Protein AF-A0A966Q1X7-F1 (afdb_monomer_lite)

Radius of gyration: 21.86 Å; chains: 1; bounding box: 38×47×52 Å

Sequence (76 aa):
MKEKVLAYLIEETDYKGDVVWKIISFFEPDELLWLKDLKKQKHNLTITELVAGNIKYINGVKKYDSKRLVKSHIGL

Foldseek 3Di:
DDFDFQWKKKFWADPVRHTPDIDIGRDDPPPPPVVVVVPPDDTDMDIDGDTDDDDDDDDDPPPDPPVVVVVVPPDD

pLDDT: mean 72.9, std 13.87, range [40.34, 89.94]

Secondary structure (DSSP, 8-state):
----EEEEEEEEE-TTS-EEEEEEESS---HHHHTTTTTTS--EEEEEEEE--S-----------GGGTGGGSS--

Structure (mmCIF, N/CA/C/O backbone):
data_AF-A0A966Q1X7-F1
#
_entry.id   AF-A0A966Q1X7-F1
#
loop_
_atom_site.group_PDB
_atom_site.id
_atom_site.type_symbol
_atom_site.label_atom_id
_atom_site.label_alt_id
_atom_site.label_comp_id
_atom_site.label_asym_id
_atom_site.label_entity_id
_atom_site.label_seq_id
_atom_site.pdbx_PDB_ins_code
_atom_site.Cartn_x
_atom_site.Cartn_y
_atom_site.Cartn_z
_atom_site.occupancy
_atom_site.B_iso_or_equiv
_atom_site.auth_seq_id
_atom_site.auth_comp_id
_atom_site.auth_asym_id
_atom_site.auth_atom_id
_atom_site.pdbx_PDB_model_num
ATOM 1 N N . MET A 1 1 ? 16.170 -14.238 4.709 1.00 46.56 1 MET A N 1
ATOM 2 C CA . MET A 1 1 ? 16.373 -12.885 4.142 1.00 46.56 1 MET A CA 1
ATOM 3 C C . MET A 1 1 ? 15.090 -12.110 4.384 1.00 46.56 1 MET A C 1
ATOM 5 O O . MET A 1 1 ? 14.043 -12.681 4.125 1.00 46.56 1 MET A O 1
ATOM 9 N N . LYS A 1 2 ? 15.140 -10.894 4.946 1.00 56.31 2 LYS A N 1
ATOM 10 C CA . LYS A 1 2 ? 13.936 -10.053 5.055 1.00 56.31 2 LYS A CA 1
ATOM 11 C C . LYS A 1 2 ? 13.581 -9.557 3.657 1.00 56.31 2 LYS A C 1
ATOM 13 O O . LYS A 1 2 ? 14.429 -8.974 2.984 1.00 56.31 2 LYS A O 1
ATOM 18 N N . GLU A 1 3 ? 12.365 -9.842 3.228 1.00 69.12 3 GLU A N 1
ATOM 19 C CA . GLU A 1 3 ? 11.813 -9.333 1.983 1.00 69.12 3 GLU A CA 1
ATOM 20 C C . GLU A 1 3 ? 11.720 -7.803 2.046 1.00 69.12 3 GLU A C 1
ATOM 22 O O . GLU A 1 3 ? 11.312 -7.231 3.056 1.00 69.12 3 GLU A O 1
ATOM 27 N N . LYS A 1 4 ? 12.191 -7.124 0.995 1.00 79.06 4 LYS A N 1
ATOM 28 C CA . LYS A 1 4 ? 12.199 -5.661 0.944 1.00 79.06 4 LYS A CA 1
ATOM 29 C C . LYS A 1 4 ? 10.836 -5.177 0.455 1.00 79.06 4 LYS A C 1
ATOM 31 O O . LYS A 1 4 ? 10.503 -5.376 -0.715 1.00 79.06 4 LYS A O 1
ATOM 36 N N . VAL A 1 5 ? 10.093 -4.512 1.334 1.00 83.25 5 VAL A N 1
ATOM 37 C CA . VAL A 1 5 ? 8.871 -3.783 0.974 1.00 83.25 5 VAL A CA 1
ATOM 38 C C . VAL A 1 5 ? 9.254 -2.624 0.051 1.00 83.25 5 VAL A C 1
ATOM 40 O O . VAL A 1 5 ? 10.179 -1.863 0.344 1.00 83.25 5 VAL A O 1
ATOM 43 N N . LEU A 1 6 ? 8.598 -2.535 -1.106 1.00 86.88 6 LEU A N 1
ATOM 44 C CA . LEU A 1 6 ? 8.843 -1.482 -2.098 1.00 86.88 6 LEU A CA 1
ATOM 45 C C . LEU A 1 6 ? 7.769 -0.398 -2.078 1.00 86.88 6 LEU A C 1
ATOM 47 O O . LEU A 1 6 ? 8.043 0.736 -2.468 1.00 86.88 6 LEU A O 1
ATOM 51 N N . ALA A 1 7 ? 6.553 -0.763 -1.687 1.00 89.25 7 ALA A N 1
ATOM 52 C CA . ALA A 1 7 ? 5.407 0.123 -1.637 1.00 89.25 7 ALA A CA 1
ATOM 53 C C . ALA A 1 7 ? 4.314 -0.477 -0.744 1.00 89.25 7 ALA A C 1
ATOM 55 O O . ALA A 1 7 ? 4.402 -1.624 -0.314 1.00 89.25 7 ALA A O 1
ATOM 56 N N . TYR A 1 8 ? 3.265 0.298 -0.518 1.00 88.94 8 TYR A N 1
ATOM 57 C CA . TYR A 1 8 ? 2.086 -0.054 0.251 1.00 88.94 8 TYR A CA 1
ATOM 58 C C . TYR A 1 8 ? 0.868 0.201 -0.628 1.00 88.94 8 TYR A C 1
ATOM 60 O O . TYR A 1 8 ? 0.678 1.310 -1.132 1.00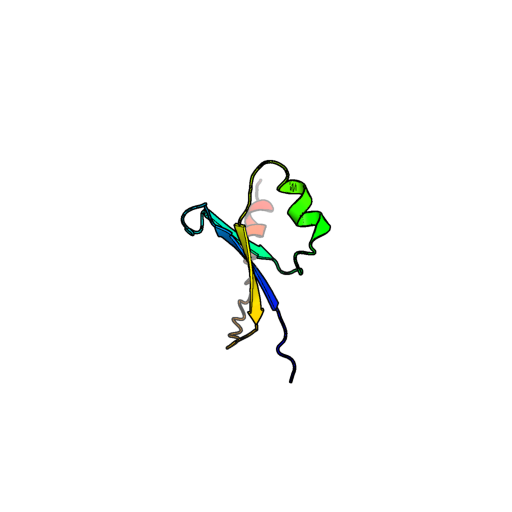 88.94 8 TYR A O 1
ATOM 68 N N . LEU A 1 9 ? 0.057 -0.827 -0.844 1.00 89.62 9 LEU A N 1
ATOM 69 C CA . LEU A 1 9 ? -1.262 -0.683 -1.439 1.00 89.62 9 LEU A CA 1
ATOM 70 C C . LEU A 1 9 ? -2.238 -0.334 -0.322 1.00 89.62 9 LEU A C 1
ATOM 72 O O . LEU A 1 9 ? -2.341 -1.068 0.655 1.00 89.62 9 LEU A O 1
ATOM 76 N N . ILE A 1 10 ? -2.939 0.780 -0.470 1.00 88.38 10 ILE A N 1
ATOM 77 C CA . ILE A 1 10 ? -3.967 1.211 0.471 1.00 88.38 10 ILE A CA 1
ATOM 78 C C . ILE A 1 10 ? -5.291 1.148 -0.272 1.00 88.38 10 ILE A C 1
ATOM 80 O O . ILE A 1 10 ? -5.429 1.757 -1.333 1.00 88.38 10 ILE A O 1
ATOM 84 N N . GLU A 1 11 ? -6.245 0.412 0.278 1.00 89.88 11 GLU A N 1
ATOM 85 C CA . GLU A 1 11 ? -7.582 0.244 -0.280 1.00 89.88 11 GLU A CA 1
ATOM 86 C C . GLU A 1 11 ? -8.615 0.690 0.742 1.00 89.88 11 GLU A C 1
ATOM 88 O O . GLU A 1 11 ? -8.541 0.325 1.911 1.00 89.88 11 GLU A O 1
ATOM 93 N N . GLU A 1 12 ? -9.58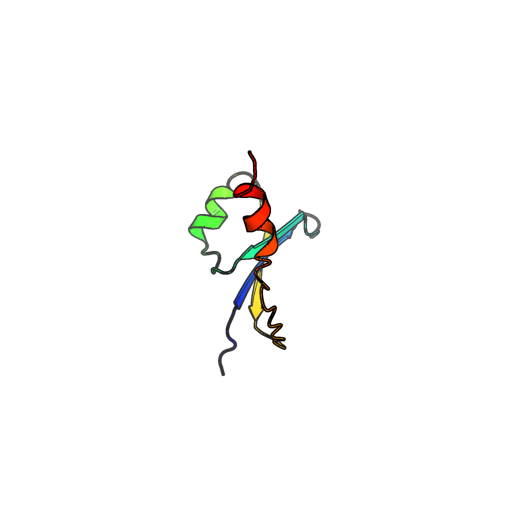6 1.473 0.297 1.00 87.31 12 GLU A N 1
ATOM 94 C CA . GLU A 1 12 ? -10.758 1.830 1.077 1.00 87.31 12 GLU A CA 1
ATOM 95 C C . GLU A 1 12 ? -11.943 1.005 0.602 1.00 87.31 12 GLU A C 1
ATOM 97 O O . GLU A 1 12 ? -12.240 0.950 -0.595 1.00 87.31 12 GLU A O 1
ATOM 102 N N . THR A 1 13 ? -12.630 0.394 1.559 1.00 87.75 13 THR A N 1
ATOM 103 C CA . THR A 1 13 ? -13.841 -0.386 1.325 1.00 87.75 13 THR A CA 1
ATOM 104 C C . THR A 1 13 ? -15.066 0.331 1.869 1.00 87.75 13 THR A C 1
ATOM 106 O O . THR A 1 13 ? -15.005 1.021 2.892 1.00 87.75 13 THR A O 1
ATOM 109 N N . ASP A 1 14 ? -16.194 0.170 1.184 1.00 84.06 14 ASP A N 1
ATOM 110 C CA . ASP A 1 14 ? -17.481 0.630 1.688 1.00 84.06 14 ASP A CA 1
ATOM 111 C C . ASP A 1 14 ? -18.025 -0.289 2.802 1.00 84.06 14 ASP A C 1
ATOM 113 O O . ASP A 1 14 ? -17.365 -1.206 3.298 1.00 84.06 14 ASP A O 1
ATOM 117 N N . TYR A 1 15 ? -19.264 -0.042 3.226 1.00 80.38 15 TYR A N 1
ATOM 118 C CA . TYR A 1 15 ? -19.941 -0.846 4.247 1.00 80.38 15 TYR A CA 1
ATOM 119 C C . TYR A 1 15 ? -20.330 -2.259 3.776 1.00 80.38 15 TYR A C 1
ATOM 121 O O . TYR A 1 15 ? -20.712 -3.081 4.609 1.00 80.38 15 TYR A O 1
ATOM 129 N N . LYS A 1 16 ? -20.271 -2.539 2.469 1.00 85.19 16 LYS A N 1
ATOM 130 C CA . LYS A 1 16 ? -20.517 -3.855 1.865 1.00 85.19 16 LYS A CA 1
ATOM 131 C C . LYS A 1 16 ? -19.225 -4.641 1.639 1.00 85.19 16 LYS A C 1
ATOM 133 O O . LYS A 1 16 ? -19.301 -5.844 1.403 1.00 85.19 16 LYS A O 1
ATOM 138 N N . GLY A 1 17 ? -18.068 -3.989 1.767 1.00 80.56 17 GLY A N 1
ATOM 139 C CA . GLY A 1 17 ? -16.751 -4.569 1.512 1.00 80.56 17 GLY A CA 1
ATOM 140 C C . GLY A 1 17 ? -16.241 -4.331 0.089 1.00 80.56 17 GLY A C 1
ATOM 141 O O . GLY A 1 17 ? -15.211 -4.891 -0.279 1.00 80.56 17 GLY A O 1
ATOM 142 N N . ASP A 1 18 ? -16.926 -3.505 -0.705 1.00 86.56 18 ASP A N 1
ATOM 143 C CA . ASP A 1 18 ? -16.513 -3.174 -2.066 1.00 86.56 18 ASP A CA 1
ATOM 144 C C . ASP A 1 18 ? -15.430 -2.087 -2.041 1.00 86.56 18 ASP A C 1
ATOM 146 O O . ASP A 1 18 ? -15.554 -1.090 -1.327 1.00 86.56 18 ASP A O 1
ATOM 150 N N . VAL A 1 19 ? -14.365 -2.253 -2.835 1.00 87.50 19 VAL A N 1
ATOM 151 C CA . VAL A 1 19 ? -13.277 -1.264 -2.929 1.00 87.50 19 VAL A CA 1
ATOM 152 C C . VAL A 1 19 ? -13.777 -0.012 -3.649 1.00 87.50 19 VAL A C 1
ATOM 154 O O . VAL A 1 19 ? -14.032 -0.033 -4.855 1.00 87.50 19 VAL A O 1
ATOM 157 N N . VAL A 1 20 ? -13.873 1.095 -2.917 1.00 87.69 20 VAL A N 1
ATOM 158 C CA . VAL A 1 20 ? -14.316 2.399 -3.436 1.00 87.69 20 VAL A CA 1
ATOM 159 C C . VAL A 1 20 ? -13.155 3.305 -3.815 1.00 87.69 20 VAL A C 1
ATOM 161 O O . VAL A 1 20 ? -13.302 4.181 -4.668 1.00 87.69 20 VAL A O 1
ATOM 164 N N . TRP A 1 21 ? -11.986 3.087 -3.217 1.00 85.06 21 TRP A N 1
ATOM 165 C CA . TRP A 1 21 ? -10.796 3.877 -3.489 1.00 85.06 21 TRP A CA 1
ATOM 166 C C . TRP A 1 21 ? -9.527 3.057 -3.255 1.00 85.06 21 TRP A C 1
ATOM 168 O O . TRP A 1 21 ? -9.502 2.160 -2.417 1.00 85.06 21 TRP A O 1
ATOM 178 N N .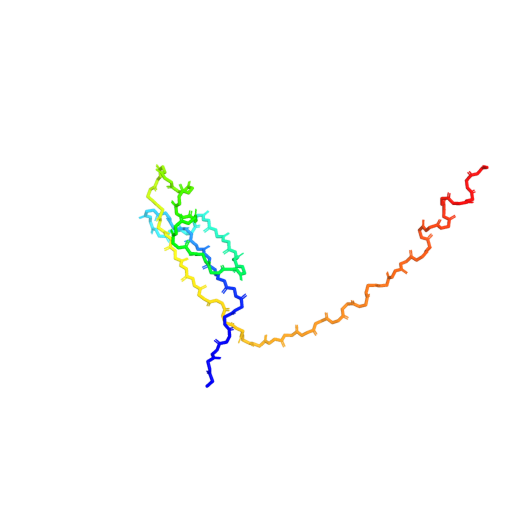 LYS A 1 22 ? -8.470 3.342 -4.024 1.00 88.38 22 LYS A N 1
ATOM 179 C CA . LYS A 1 22 ? -7.165 2.693 -3.863 1.00 88.38 22 LYS A CA 1
ATOM 180 C C . LYS A 1 22 ? -6.012 3.593 -4.287 1.00 88.38 22 LYS A C 1
ATOM 182 O O . LYS A 1 22 ? -6.120 4.312 -5.283 1.00 88.38 22 LYS A O 1
ATOM 187 N N . ILE A 1 23 ? -4.885 3.494 -3.589 1.00 87.06 23 ILE A N 1
ATOM 188 C CA . ILE A 1 23 ? -3.630 4.167 -3.941 1.00 87.06 23 ILE A CA 1
ATOM 189 C C . ILE A 1 23 ? -2.433 3.256 -3.683 1.00 87.06 23 ILE A C 1
ATOM 191 O O . ILE A 1 23 ? -2.467 2.381 -2.822 1.00 87.06 23 ILE A O 1
ATOM 195 N N . ILE A 1 24 ? -1.345 3.507 -4.406 1.00 89.94 24 ILE A N 1
ATOM 196 C CA . ILE A 1 24 ? -0.032 2.945 -4.096 1.00 89.94 24 ILE A CA 1
ATOM 197 C C . ILE A 1 24 ? 0.810 4.053 -3.465 1.00 89.94 24 ILE A C 1
ATOM 199 O O . ILE A 1 24 ? 1.036 5.091 -4.088 1.00 89.94 24 ILE A O 1
ATOM 203 N N . SER A 1 25 ? 1.284 3.822 -2.245 1.00 86.31 25 SER A N 1
ATOM 204 C CA . SER A 1 25 ? 2.221 4.695 -1.543 1.00 86.31 25 SER A CA 1
ATOM 205 C C . SER A 1 25 ? 3.615 4.076 -1.534 1.00 86.31 25 SER A C 1
ATOM 207 O O . SER A 1 25 ? 3.775 2.901 -1.227 1.00 86.31 25 SER A O 1
ATOM 209 N N . PHE A 1 26 ? 4.646 4.861 -1.839 1.00 87.38 26 PHE A N 1
ATOM 210 C CA . PHE A 1 26 ? 6.046 4.428 -1.697 1.00 87.38 26 PHE A CA 1
ATOM 211 C C . PHE A 1 26 ? 6.597 4.643 -0.283 1.00 87.38 26 PHE A C 1
ATOM 213 O O . PHE A 1 26 ? 7.706 4.214 0.022 1.00 87.38 26 PHE A O 1
ATOM 220 N N . PHE A 1 27 ? 5.824 5.315 0.566 1.00 83.56 27 PHE A N 1
ATOM 221 C CA . PHE A 1 27 ? 6.134 5.544 1.969 1.00 83.56 27 PHE A CA 1
ATOM 222 C C . PHE A 1 27 ? 5.134 4.779 2.819 1.00 83.56 27 PHE A C 1
ATOM 224 O O . PHE A 1 27 ? 3.965 4.663 2.437 1.00 83.56 27 PHE A O 1
ATOM 231 N N . GLU A 1 28 ? 5.591 4.281 3.960 1.00 83.00 28 GLU A N 1
ATOM 232 C CA . GLU A 1 28 ? 4.701 3.674 4.936 1.00 83.00 28 GLU A CA 1
ATOM 233 C C . GLU A 1 28 ? 3.659 4.717 5.356 1.00 83.00 28 GLU A C 1
ATOM 235 O O . GLU A 1 28 ? 4.039 5.818 5.779 1.00 83.00 28 GLU A O 1
ATOM 240 N N . PRO A 1 29 ? 2.358 4.446 5.156 1.00 75.38 29 PRO A N 1
ATOM 241 C CA . PRO A 1 29 ? 1.314 5.353 5.597 1.00 75.38 29 PRO A CA 1
ATOM 242 C C . PRO A 1 29 ? 1.246 5.305 7.128 1.00 75.38 29 PRO A C 1
ATOM 244 O O . PRO A 1 29 ? 0.490 4.530 7.701 1.00 75.38 29 PRO A O 1
ATOM 247 N N . ASP A 1 30 ? 2.076 6.119 7.781 1.00 69.88 30 ASP A N 1
ATOM 248 C CA . ASP A 1 30 ? 2.100 6.256 9.237 1.00 69.88 30 ASP A CA 1
ATOM 249 C C . ASP A 1 30 ? 0.737 6.766 9.744 1.00 69.88 30 ASP A C 1
ATOM 251 O O . ASP A 1 30 ? 0.102 7.648 9.141 1.00 69.88 30 ASP A O 1
ATOM 255 N N . GLU A 1 31 ? 0.288 6.190 10.859 1.00 58.84 31 GLU A N 1
ATOM 256 C CA . GLU A 1 31 ? -1.085 6.218 11.366 1.00 58.84 31 GLU A CA 1
ATOM 257 C C . GLU A 1 31 ? -1.625 7.644 11.560 1.00 58.84 31 GLU A C 1
ATOM 259 O O . GLU A 1 31 ? -2.826 7.881 11.484 1.00 58.84 31 GLU A O 1
ATOM 264 N N . LEU A 1 32 ? -0.777 8.648 11.794 1.00 55.75 32 LEU A N 1
ATOM 265 C CA . LEU A 1 32 ? -1.246 9.954 12.265 1.00 55.75 32 LEU A CA 1
ATOM 266 C C . LEU A 1 32 ? -1.478 11.022 11.197 1.00 55.75 32 LEU A C 1
ATOM 268 O O . LEU A 1 32 ? -2.223 11.962 11.473 1.00 55.75 32 LEU A O 1
ATOM 272 N N . LEU A 1 33 ? -0.835 10.961 10.031 1.00 62.47 33 LEU A N 1
ATOM 273 C CA . LEU A 1 33 ? -0.994 12.004 9.002 1.00 62.47 33 LEU A CA 1
ATOM 274 C C . LEU A 1 33 ? -2.100 11.646 8.019 1.00 62.47 33 LEU A C 1
ATOM 276 O O . LEU A 1 33 ? -2.982 12.463 7.772 1.00 62.47 33 LEU A O 1
ATOM 280 N N . TRP A 1 34 ? -2.104 10.403 7.548 1.00 62.56 34 TRP A N 1
ATOM 281 C CA . TRP A 1 34 ? -3.086 9.926 6.580 1.00 62.56 34 TRP A CA 1
ATOM 282 C C . TRP A 1 34 ? -4.497 9.832 7.1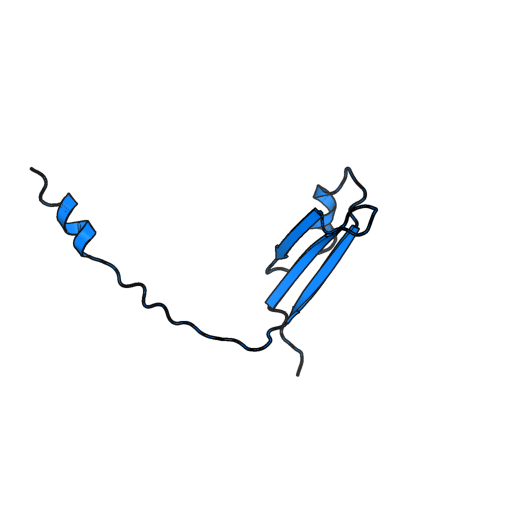81 1.00 62.56 34 TRP A C 1
ATOM 284 O O . TRP A 1 34 ? -5.474 10.234 6.553 1.00 62.56 34 TRP A O 1
ATOM 294 N N . LEU A 1 35 ? -4.612 9.402 8.444 1.00 64.50 35 LEU A N 1
ATOM 295 C CA . LEU A 1 35 ? -5.907 9.294 9.127 1.00 64.50 35 LEU A CA 1
ATOM 296 C C . LEU A 1 35 ? -6.507 10.655 9.532 1.00 64.50 35 LEU A C 1
ATOM 298 O O . LEU A 1 35 ? -7.709 10.743 9.785 1.00 64.50 35 LEU A O 1
ATOM 302 N N . LYS A 1 36 ? -5.713 11.738 9.594 1.00 64.44 36 LYS A N 1
ATOM 303 C CA . LYS A 1 36 ? -6.217 13.075 9.975 1.00 64.44 36 LYS A CA 1
ATOM 304 C C . LYS A 1 36 ? -7.110 13.704 8.910 1.00 64.44 36 LYS A C 1
ATOM 306 O O . LYS A 1 36 ? -8.035 14.430 9.282 1.00 64.44 36 LYS A O 1
ATOM 311 N N . ASP A 1 37 ? -6.863 13.408 7.637 1.00 62.78 37 ASP A N 1
ATOM 312 C CA . ASP A 1 37 ? -7.667 13.917 6.519 1.00 62.78 37 ASP A CA 1
ATOM 313 C C . ASP A 1 37 ? -9.010 13.178 6.376 1.00 62.78 37 ASP A C 1
ATOM 315 O O . ASP A 1 37 ? -9.966 13.705 5.809 1.00 62.78 37 ASP A O 1
ATOM 319 N N . LEU A 1 38 ? -9.136 12.006 7.001 1.00 65.25 38 LEU A N 1
ATOM 320 C CA . LEU A 1 38 ? -10.300 11.114 6.946 1.00 65.25 38 LEU A CA 1
ATOM 321 C C . LEU A 1 38 ? -11.385 11.430 8.001 1.00 65.25 38 LEU A C 1
ATOM 323 O O . LEU A 1 38 ? -12.331 10.675 8.205 1.00 65.25 38 LEU A O 1
ATOM 327 N N . LYS A 1 39 ? -11.286 12.575 8.687 1.00 58.31 39 LYS A N 1
ATOM 328 C CA . LYS A 1 39 ? -12.054 12.940 9.899 1.00 58.31 39 LYS A CA 1
ATOM 329 C C . LYS A 1 39 ? -13.588 13.002 9.786 1.00 58.31 39 LYS A C 1
ATOM 331 O O . LYS A 1 39 ? -14.232 13.340 10.778 1.00 58.31 39 LYS A O 1
ATOM 336 N N . LYS A 1 40 ? -14.197 12.745 8.626 1.00 60.31 40 LYS A N 1
ATOM 337 C CA . LYS A 1 40 ? -15.638 12.978 8.412 1.00 60.31 40 LYS A CA 1
ATOM 338 C C . LYS A 1 40 ? -16.467 11.727 8.125 1.00 60.31 40 LYS A C 1
ATOM 340 O O . LYS A 1 40 ? -17.686 11.824 8.230 1.00 60.31 40 LYS A O 1
ATOM 345 N N . GLN A 1 41 ? -15.867 10.580 7.799 1.00 62.03 41 GLN A N 1
ATOM 346 C CA . GLN A 1 41 ? -16.602 9.337 7.529 1.00 62.03 41 GLN A CA 1
ATOM 347 C C . GLN A 1 41 ? -15.875 8.125 8.130 1.00 62.03 41 GLN A C 1
ATOM 349 O O . GLN A 1 41 ? -14.711 8.206 8.508 1.00 62.03 41 GLN A O 1
ATOM 354 N N . LYS A 1 42 ? -16.578 7.002 8.307 1.00 67.19 42 LYS A N 1
ATOM 355 C CA . LYS A 1 42 ? -15.955 5.751 8.755 1.00 67.19 42 LYS A CA 1
ATOM 356 C C . LYS A 1 42 ? -15.286 5.106 7.541 1.00 67.19 42 LYS A C 1
ATOM 358 O O . LYS A 1 42 ? -15.978 4.527 6.713 1.00 67.19 42 LYS A O 1
ATOM 363 N N . HIS A 1 43 ? -13.969 5.236 7.444 1.00 72.00 43 HIS A N 1
ATOM 364 C CA . HIS A 1 43 ? -13.176 4.670 6.356 1.00 72.00 43 HIS A CA 1
ATOM 365 C C . HIS A 1 43 ? -12.660 3.286 6.769 1.00 72.00 43 HIS A C 1
ATOM 367 O O . HIS A 1 43 ? -11.950 3.165 7.768 1.00 72.00 43 HIS A O 1
ATOM 373 N N . ASN A 1 44 ? -13.029 2.239 6.031 1.00 81.62 44 ASN A N 1
ATOM 374 C CA . ASN A 1 44 ? -12.489 0.896 6.239 1.00 81.62 44 ASN A CA 1
ATOM 375 C C . ASN A 1 44 ? -11.269 0.722 5.328 1.00 81.62 44 ASN A C 1
ATOM 377 O O . ASN A 1 44 ? -11.413 0.381 4.152 1.00 81.62 44 ASN A O 1
ATOM 381 N N . LEU A 1 45 ? -10.080 0.999 5.864 1.00 83.38 45 LEU A N 1
ATOM 382 C CA . LEU A 1 45 ? -8.824 0.933 5.119 1.00 83.38 45 LEU A CA 1
ATOM 383 C C . LEU A 1 45 ? -8.127 -0.415 5.307 1.00 83.38 45 LEU A C 1
ATOM 385 O O . LEU A 1 45 ? -7.998 -0.904 6.427 1.00 83.38 45 LEU A O 1
ATOM 389 N N . THR A 1 46 ? -7.619 -0.969 4.212 1.00 86.50 46 THR A N 1
ATOM 390 C CA . THR A 1 46 ? -6.711 -2.118 4.198 1.00 86.50 46 THR A CA 1
ATOM 391 C C . THR A 1 46 ? -5.367 -1.666 3.648 1.00 86.50 46 THR A C 1
ATOM 393 O O . THR A 1 46 ? -5.309 -1.093 2.561 1.00 86.50 46 THR A O 1
ATOM 396 N N . ILE A 1 47 ? -4.290 -1.908 4.397 1.00 88.06 47 ILE A N 1
ATOM 397 C CA . ILE A 1 47 ? -2.918 -1.609 3.974 1.00 88.06 47 ILE A CA 1
ATOM 398 C C . ILE A 1 47 ? -2.218 -2.938 3.699 1.00 88.06 47 ILE A C 1
ATOM 400 O O . ILE A 1 47 ? -2.090 -3.774 4.590 1.00 88.06 47 ILE A O 1
ATOM 404 N N . THR A 1 48 ? -1.768 -3.125 2.462 1.00 89.38 48 THR A N 1
ATOM 405 C CA . THR A 1 48 ? -1.062 -4.324 2.008 1.00 89.38 48 THR A CA 1
ATOM 406 C C . THR A 1 48 ? 0.361 -3.964 1.605 1.00 89.38 48 THR A C 1
ATOM 408 O O . THR A 1 48 ? 0.576 -3.109 0.743 1.00 89.38 48 THR A O 1
ATOM 411 N N . GLU A 1 49 ? 1.347 -4.633 2.199 1.00 89.75 49 GLU A N 1
ATOM 412 C CA . GLU A 1 49 ? 2.748 -4.476 1.813 1.00 89.75 49 GLU A CA 1
ATOM 413 C C . GLU A 1 49 ? 2.996 -5.075 0.424 1.00 89.75 49 GLU A C 1
ATOM 415 O O . GLU A 1 49 ? 2.730 -6.248 0.160 1.00 89.75 49 GLU A O 1
ATOM 420 N N . LEU A 1 50 ? 3.536 -4.262 -0.482 1.00 87.81 50 LEU A N 1
ATOM 421 C CA . LEU A 1 50 ? 3.955 -4.700 -1.806 1.00 87.81 50 LEU A CA 1
ATOM 422 C C . LEU A 1 50 ? 5.430 -5.082 -1.759 1.00 87.81 50 LEU A C 1
ATOM 424 O O . LEU A 1 50 ? 6.336 -4.242 -1.812 1.00 87.81 50 LEU A O 1
ATOM 428 N N . VAL A 1 51 ? 5.654 -6.385 -1.666 1.00 85.88 51 VAL A N 1
ATOM 429 C CA . VAL A 1 51 ? 6.978 -6.996 -1.702 1.00 85.88 51 VAL A CA 1
ATOM 430 C C . VAL A 1 51 ? 7.412 -7.235 -3.146 1.00 85.88 51 VAL A C 1
ATOM 432 O O . VAL A 1 51 ? 6.618 -7.597 -4.017 1.00 85.88 51 VAL A O 1
ATOM 435 N N . ALA A 1 52 ? 8.701 -7.027 -3.413 1.00 79.81 52 ALA A N 1
ATOM 436 C CA . ALA A 1 52 ? 9.281 -7.318 -4.715 1.00 79.81 52 ALA A CA 1
ATOM 437 C C . ALA A 1 52 ? 9.195 -8.821 -5.042 1.00 79.81 52 ALA A C 1
ATOM 439 O O . ALA A 1 52 ? 9.885 -9.633 -4.432 1.00 79.81 52 ALA A O 1
ATOM 440 N N . GLY A 1 53 ? 8.380 -9.173 -6.038 1.00 79.31 53 GLY A N 1
ATOM 441 C CA . GLY A 1 53 ? 8.401 -10.490 -6.674 1.00 79.31 53 GLY A CA 1
ATOM 442 C C . GLY A 1 53 ? 9.439 -10.557 -7.802 1.00 79.31 53 GLY A C 1
ATOM 443 O O . GLY A 1 53 ? 10.589 -10.148 -7.654 1.00 79.31 53 GLY A O 1
ATOM 444 N N . ASN A 1 54 ? 9.023 -11.030 -8.979 1.00 78.25 54 ASN A N 1
ATOM 445 C CA . ASN A 1 54 ? 9.872 -11.044 -10.172 1.00 78.25 54 ASN A CA 1
ATOM 446 C C . ASN A 1 54 ? 10.069 -9.626 -10.738 1.00 78.25 54 ASN A C 1
ATOM 448 O O . ASN A 1 54 ? 9.123 -9.009 -11.230 1.00 78.25 54 ASN A O 1
ATOM 452 N N . ILE A 1 55 ? 11.305 -9.121 -10.715 1.00 77.56 55 ILE A N 1
ATOM 453 C CA . ILE A 1 55 ? 11.644 -7.783 -11.219 1.00 77.56 55 ILE A CA 1
ATOM 454 C C . ILE A 1 55 ? 12.085 -7.872 -12.685 1.00 77.56 55 ILE A C 1
ATOM 456 O O . ILE A 1 55 ? 13.065 -8.541 -13.009 1.00 77.56 55 ILE A O 1
ATOM 460 N N . LYS A 1 56 ? 11.396 -7.151 -13.578 1.00 77.44 56 LYS A N 1
ATOM 461 C CA . LYS A 1 56 ? 11.796 -6.989 -14.984 1.00 77.44 56 LYS A CA 1
ATOM 462 C C . LYS A 1 56 ? 12.313 -5.574 -15.226 1.00 77.44 56 LYS A C 1
ATOM 464 O O . LYS A 1 56 ? 11.553 -4.612 -15.164 1.00 77.44 56 LYS A O 1
ATOM 469 N N . TYR A 1 57 ? 13.593 -5.454 -15.562 1.00 75.75 57 TYR A N 1
ATOM 470 C CA . TYR A 1 57 ? 14.199 -4.180 -15.946 1.00 75.75 57 TYR A CA 1
ATOM 471 C C . TYR A 1 57 ? 13.988 -3.923 -17.442 1.00 75.75 57 TYR A C 1
ATOM 473 O O . TYR A 1 57 ? 14.373 -4.738 -18.279 1.00 75.75 57 TYR A O 1
ATOM 481 N N . ILE A 1 58 ? 13.379 -2.786 -17.784 1.00 78.75 58 ILE A N 1
ATOM 482 C CA . ILE A 1 58 ? 13.221 -2.327 -19.168 1.00 78.75 58 ILE A CA 1
ATOM 483 C C . ILE A 1 58 ? 14.024 -1.036 -19.322 1.00 78.75 58 ILE A C 1
ATOM 485 O O . ILE A 1 58 ? 13.603 0.027 -18.870 1.00 78.75 58 ILE A O 1
ATOM 489 N N . ASN A 1 59 ? 15.186 -1.124 -19.969 1.00 74.31 59 ASN A N 1
ATOM 490 C CA . ASN A 1 59 ? 16.000 0.045 -20.292 1.00 74.31 59 ASN A CA 1
ATOM 491 C C . ASN A 1 59 ? 15.459 0.722 -21.554 1.00 74.31 59 ASN A C 1
ATOM 493 O O . ASN A 1 59 ? 15.798 0.355 -22.678 1.00 74.31 59 ASN A O 1
ATOM 497 N N . GLY A 1 60 ? 14.615 1.734 -21.363 1.00 63.72 60 GLY A N 1
ATOM 498 C CA . GLY A 1 60 ? 14.275 2.676 -22.420 1.00 63.72 60 GLY A CA 1
ATOM 499 C C . GLY A 1 60 ? 15.402 3.690 -22.585 1.00 63.72 60 GLY A C 1
ATOM 500 O O . GLY A 1 60 ? 15.548 4.589 -21.761 1.00 63.72 60 GLY A O 1
ATOM 501 N N . VAL A 1 61 ? 16.198 3.586 -23.652 1.00 63.09 61 VAL A N 1
ATOM 502 C CA . VAL A 1 61 ? 17.072 4.700 -24.043 1.00 63.09 61 VAL A CA 1
ATOM 503 C C . VAL A 1 61 ? 16.151 5.834 -24.475 1.00 63.09 61 VAL A C 1
ATOM 505 O O . VAL A 1 61 ? 15.513 5.756 -25.526 1.00 63.09 61 VAL A O 1
ATOM 508 N N . LYS A 1 62 ? 16.051 6.881 -23.653 1.00 57.97 62 LYS A N 1
ATOM 509 C CA . LYS A 1 62 ? 15.350 8.118 -24.000 1.00 57.97 62 LYS A CA 1
ATOM 510 C C . LYS A 1 62 ? 16.134 8.763 -25.147 1.00 57.97 62 LYS A C 1
ATOM 512 O O . LYS A 1 62 ? 17.037 9.558 -24.913 1.00 57.97 62 LYS A O 1
ATOM 517 N N . LYS A 1 63 ? 15.872 8.348 -26.392 1.00 57.69 63 LYS A N 1
ATOM 518 C CA . LYS A 1 63 ? 16.477 8.965 -27.574 1.00 57.69 63 LYS A CA 1
ATOM 519 C C . LYS A 1 63 ? 16.009 10.413 -27.604 1.00 57.69 63 LYS A C 1
ATOM 521 O O . LYS A 1 63 ? 14.845 10.698 -27.870 1.00 57.69 63 LYS A O 1
ATOM 526 N N . TYR A 1 64 ? 16.919 11.310 -27.258 1.00 57.12 64 TYR A N 1
ATOM 527 C CA . TYR A 1 64 ? 16.742 12.738 -27.428 1.00 57.12 64 TYR A CA 1
ATOM 528 C C . TYR A 1 64 ? 16.659 13.018 -28.933 1.00 57.12 64 TYR A C 1
ATOM 530 O O . TYR A 1 64 ? 17.652 12.872 -29.644 1.00 57.12 64 TYR A O 1
ATOM 538 N N . ASP A 1 65 ? 15.467 13.340 -29.438 1.00 58.19 65 ASP A N 1
ATOM 539 C CA . ASP A 1 65 ? 15.283 13.717 -30.840 1.00 58.19 65 ASP A CA 1
ATOM 540 C C . ASP A 1 65 ? 15.686 15.187 -31.023 1.00 58.19 65 ASP A C 1
ATOM 542 O O . ASP A 1 65 ? 14.882 16.114 -30.895 1.00 58.19 65 ASP A O 1
ATOM 546 N N . SER A 1 66 ? 16.973 15.404 -31.296 1.00 58.78 66 SER A N 1
ATOM 547 C CA . SER A 1 66 ? 17.567 16.719 -31.550 1.00 58.78 66 SER A CA 1
ATOM 548 C C . SER A 1 66 ? 16.985 17.432 -32.781 1.00 58.78 66 SER A C 1
ATOM 550 O O . SER A 1 66 ? 17.243 18.621 -32.971 1.00 58.78 66 SER A O 1
ATOM 552 N N . LYS A 1 67 ? 16.135 16.778 -33.592 1.00 57.88 67 LYS A N 1
ATOM 553 C CA . LYS A 1 67 ? 15.501 17.402 -34.767 1.00 57.88 67 LYS A CA 1
ATOM 554 C C . LYS A 1 67 ? 14.424 18.431 -34.419 1.00 57.88 67 LYS A C 1
ATOM 556 O O . LYS A 1 67 ? 14.088 19.250 -35.272 1.00 57.88 67 LYS A O 1
ATOM 561 N N . ARG A 1 68 ? 13.896 18.445 -33.187 1.00 54.69 68 ARG A N 1
ATOM 562 C CA . ARG A 1 68 ? 12.924 19.473 -32.762 1.00 54.69 68 ARG A CA 1
ATOM 563 C C . ARG A 1 68 ? 13.551 20.835 -32.448 1.00 54.69 68 ARG A C 1
ATOM 565 O O . ARG A 1 68 ? 12.829 21.824 -32.494 1.00 54.69 68 ARG A O 1
ATOM 572 N N . LEU A 1 69 ? 14.861 20.915 -32.196 1.00 55.34 69 LEU A N 1
ATOM 573 C CA . LEU A 1 69 ? 15.527 22.186 -31.868 1.00 55.34 69 LEU A CA 1
ATOM 574 C C . LEU A 1 69 ? 15.886 23.032 -33.097 1.00 55.34 69 LEU A C 1
ATOM 576 O O . LEU A 1 69 ? 15.920 24.256 -33.010 1.00 55.34 69 LEU A O 1
ATOM 580 N N . VAL A 1 70 ? 16.097 22.412 -34.260 1.00 55.25 70 VAL A N 1
ATOM 581 C CA . VAL A 1 70 ? 16.541 23.139 -35.465 1.00 55.25 70 VAL A CA 1
ATOM 582 C C . VAL A 1 70 ? 15.410 23.975 -36.089 1.00 55.25 70 VAL A C 1
ATOM 584 O O . VAL A 1 70 ? 15.677 24.959 -36.772 1.00 55.25 70 VAL A O 1
ATOM 587 N N . LYS A 1 71 ? 14.136 23.663 -35.802 1.00 51.66 71 LYS A N 1
ATOM 588 C CA . LYS A 1 71 ? 12.992 24.447 -36.309 1.00 51.66 71 LYS A CA 1
ATOM 589 C C . LYS A 1 71 ? 12.772 25.792 -35.608 1.00 51.66 71 LYS A C 1
ATOM 591 O O . LYS A 1 71 ? 12.055 26.615 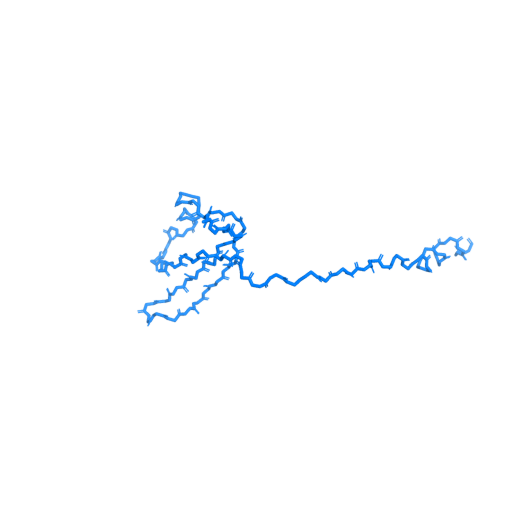-36.162 1.00 51.66 71 LYS A O 1
ATOM 596 N N . SER A 1 72 ? 13.386 26.041 -34.448 1.00 53.00 72 SER A N 1
ATOM 597 C CA . SER A 1 72 ? 13.265 27.334 -33.750 1.00 53.00 72 SER A CA 1
ATOM 598 C C . SER A 1 72 ? 14.451 28.277 -33.959 1.00 53.00 72 SER A C 1
ATOM 600 O O . SER A 1 72 ? 14.381 29.406 -33.493 1.00 53.00 72 SER A O 1
ATOM 602 N N . HIS A 1 73 ? 15.516 27.863 -34.658 1.00 52.94 73 HIS A N 1
ATOM 603 C CA . HIS A 1 73 ? 16.692 28.719 -34.896 1.00 52.94 73 HIS A CA 1
ATOM 604 C C . HIS A 1 73 ? 16.865 29.160 -36.362 1.00 52.94 73 HIS A C 1
ATOM 606 O O . HIS A 1 73 ? 17.830 29.840 -36.683 1.00 52.94 73 HIS A O 1
ATOM 612 N N . ILE A 1 74 ? 15.947 28.770 -37.257 1.00 53.25 74 ILE A N 1
ATOM 613 C CA . ILE A 1 74 ? 15.962 29.125 -38.697 1.00 53.25 74 ILE A CA 1
ATOM 614 C C . ILE A 1 74 ? 14.638 29.824 -39.099 1.00 53.25 74 ILE A C 1
ATOM 616 O O . ILE A 1 74 ? 14.214 29.823 -40.249 1.00 53.25 74 ILE A O 1
ATOM 620 N N . GLY A 1 75 ? 13.934 30.417 -38.131 1.00 48.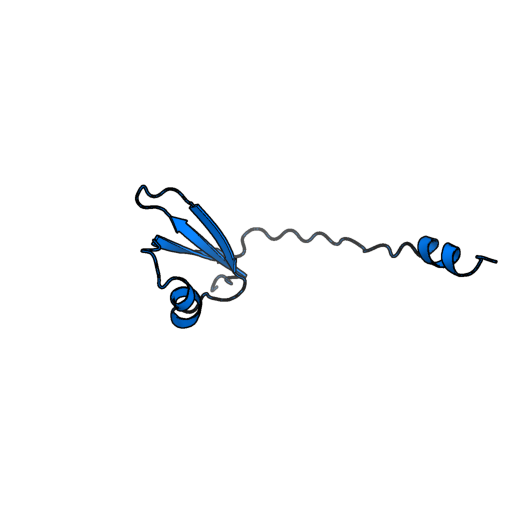97 75 GLY A N 1
ATOM 621 C CA . GLY A 1 75 ? 12.727 31.203 -38.382 1.00 48.97 75 GLY A CA 1
ATOM 622 C C . GLY A 1 75 ? 13.022 32.698 -38.472 1.00 48.97 75 GLY A C 1
ATOM 623 O O . GLY A 1 75 ? 12.977 33.345 -37.432 1.00 48.97 75 GLY A O 1
ATOM 624 N N . LEU A 1 76 ? 13.214 33.170 -39.715 1.00 40.34 76 LEU A N 1
ATOM 625 C CA . LEU A 1 76 ? 13.205 34.561 -40.222 1.00 40.34 76 LEU A CA 1
ATOM 626 C C . LEU A 1 76 ? 14.367 35.490 -39.838 1.00 40.34 76 LEU A C 1
ATOM 628 O O . LEU A 1 76 ? 14.455 35.919 -38.670 1.00 40.34 76 LEU A O 1
#